Protein AF-A0A060HCT9-F1 (afdb_monomer_lite)

Radius of gyration: 10.57 Å; chains: 1; bounding box: 32×15×24 Å

Secondary structure (DSSP, 8-state):
--EEE-TTT--EEEHHHHHHT-EEETTTTEEEPB-TTT--B----B---

Sequence (49 aa):
MAKRFCEHCFYRGDESEFLAAADFCIECMSVHAHCPKCKSSFHSVHVVE

Structure (mmCIF, N/CA/C/O backbone):
data_AF-A0A060HCT9-F1
#
_entry.id   AF-A0A060HCT9-F1
#
loop_
_atom_site.group_PDB
_atom_site.id
_atom_site.type_symbol
_atom_site.label_atom_id
_atom_site.label_alt_id
_atom_site.label_comp_id
_atom_site.label_asym_id
_atom_site.label_entity_id
_atom_site.label_seq_id
_atom_site.pdbx_PDB_ins_code
_atom_site.Cartn_x
_atom_site.Cartn_y
_atom_site.Cartn_z
_atom_site.occupancy
_atom_site.B_iso_or_equiv
_atom_site.auth_seq_id
_atom_site.auth_comp_id
_atom_site.auth_asym_id
_atom_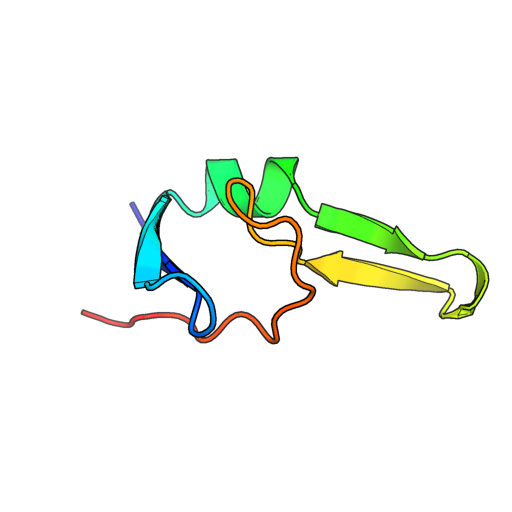site.auth_atom_id
_atom_site.pdbx_PDB_model_num
ATOM 1 N N . MET A 1 1 ? -17.453 3.346 -1.722 1.00 60.47 1 MET A N 1
ATOM 2 C CA . MET A 1 1 ? -16.040 3.240 -2.146 1.00 60.47 1 MET A CA 1
ATOM 3 C C . MET A 1 1 ? -15.452 2.035 -1.435 1.00 60.47 1 MET A C 1
ATOM 5 O O . MET A 1 1 ? -15.810 1.830 -0.280 1.00 60.47 1 MET A O 1
ATOM 9 N N . ALA A 1 2 ? -14.668 1.201 -2.122 1.00 70.06 2 ALA A N 1
ATOM 10 C CA . ALA A 1 2 ? -14.072 0.017 -1.507 1.00 70.06 2 ALA A CA 1
ATOM 11 C C . ALA A 1 2 ? -13.019 0.448 -0.474 1.00 70.06 2 ALA A C 1
ATOM 13 O O . ALA A 1 2 ? -12.163 1.283 -0.773 1.00 70.06 2 ALA A O 1
ATOM 14 N N . LYS A 1 3 ? -13.099 -0.102 0.740 1.00 78.50 3 LYS A N 1
ATOM 15 C CA . LYS A 1 3 ? -12.138 0.168 1.813 1.00 78.50 3 LYS A CA 1
ATOM 16 C C . LYS A 1 3 ? -11.106 -0.946 1.880 1.00 78.50 3 LYS A C 1
ATOM 18 O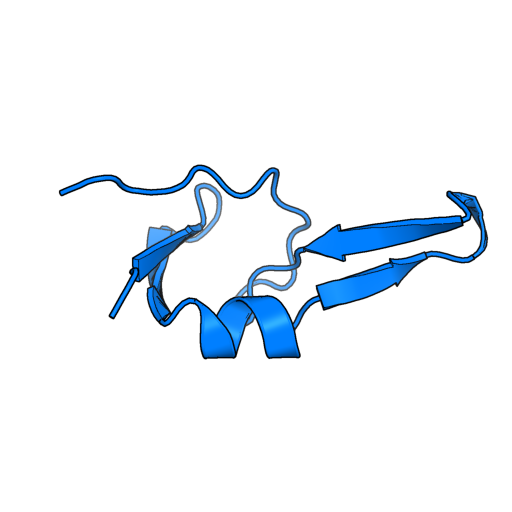 O . LYS A 1 3 ? -11.422 -2.117 1.666 1.00 78.50 3 LYS A O 1
ATOM 23 N N . ARG A 1 4 ? -9.871 -0.585 2.217 1.00 81.44 4 ARG A N 1
ATOM 24 C CA . ARG A 1 4 ? -8.777 -1.534 2.443 1.00 81.44 4 ARG A CA 1
ATOM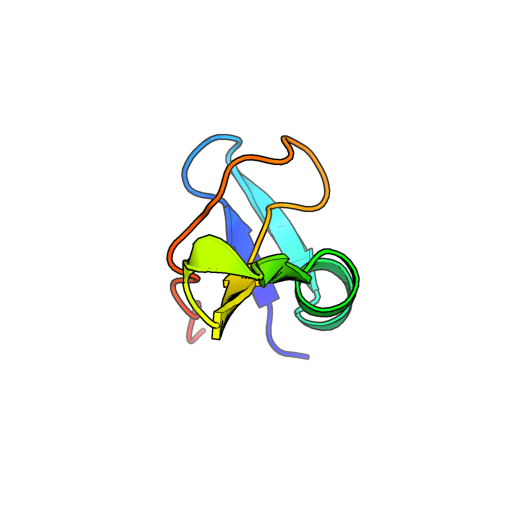 25 C C . ARG A 1 4 ? -8.251 -1.436 3.865 1.00 81.44 4 ARG A C 1
ATOM 27 O O . ARG A 1 4 ? -8.353 -0.404 4.532 1.00 81.44 4 ARG A O 1
ATOM 34 N N . PHE A 1 5 ? -7.696 -2.548 4.325 1.00 83.75 5 PHE A N 1
ATOM 35 C CA . PHE A 1 5 ? -7.200 -2.725 5.678 1.00 83.75 5 PHE A CA 1
ATOM 36 C C . PHE A 1 5 ? -5.749 -3.209 5.645 1.00 83.75 5 PHE A C 1
ATOM 38 O O . PHE A 1 5 ? -5.411 -4.133 4.909 1.00 83.75 5 PHE A O 1
ATOM 45 N N . CYS A 1 6 ? -4.894 -2.582 6.452 1.00 83.56 6 CYS A N 1
ATOM 46 C CA . CYS A 1 6 ? -3.532 -3.045 6.683 1.00 83.56 6 CYS A CA 1
ATOM 47 C C . CYS A 1 6 ? -3.478 -3.923 7.937 1.00 83.56 6 CYS A C 1
ATOM 49 O O . CYS A 1 6 ? -3.724 -3.436 9.037 1.00 83.56 6 CYS A O 1
ATOM 51 N N . GLU A 1 7 ? -3.069 -5.179 7.788 1.00 82.56 7 GLU A N 1
ATOM 52 C CA . GLU A 1 7 ? -2.942 -6.137 8.898 1.00 82.56 7 GLU A CA 1
ATOM 53 C C . GLU A 1 7 ? -1.813 -5.813 9.889 1.00 82.56 7 GLU A C 1
ATOM 55 O O . GLU A 1 7 ? -1.890 -6.185 11.054 1.00 82.56 7 GLU A O 1
ATOM 60 N N . HIS A 1 8 ? -0.790 -5.068 9.459 1.00 84.38 8 HIS A N 1
ATOM 61 C CA . HIS A 1 8 ? 0.361 -4.742 10.306 1.00 84.38 8 HIS A CA 1
ATOM 62 C C . HIS A 1 8 ? 0.110 -3.560 11.247 1.00 84.38 8 HIS A C 1
ATOM 64 O O . HIS A 1 8 ? 0.557 -3.573 12.390 1.00 84.38 8 HIS A O 1
ATOM 70 N N . CYS A 1 9 ? -0.558 -2.507 10.765 1.00 87.56 9 CYS A N 1
ATOM 71 C CA . CYS A 1 9 ? -0.778 -1.276 11.539 1.00 87.56 9 CYS A CA 1
ATOM 72 C C . CYS A 1 9 ? -2.255 -0.958 11.791 1.00 87.56 9 CYS A C 1
ATOM 74 O O . CYS A 1 9 ? -2.572 0.112 12.314 1.00 87.56 9 CYS A O 1
ATOM 76 N N . PHE A 1 10 ? -3.152 -1.863 11.394 1.00 85.25 10 PHE A N 1
ATOM 77 C CA . PHE A 1 10 ? -4.606 -1.754 11.525 1.00 85.25 10 PHE A CA 1
ATOM 78 C C . PHE A 1 10 ? -5.219 -0.511 10.867 1.00 85.25 10 PHE A C 1
ATOM 80 O O . PHE A 1 10 ? -6.367 -0.151 11.134 1.00 85.25 10 PHE A O 1
ATOM 87 N N . TYR A 1 11 ? -4.466 0.152 9.986 1.00 86.31 11 TYR A N 1
ATOM 88 C CA . TYR A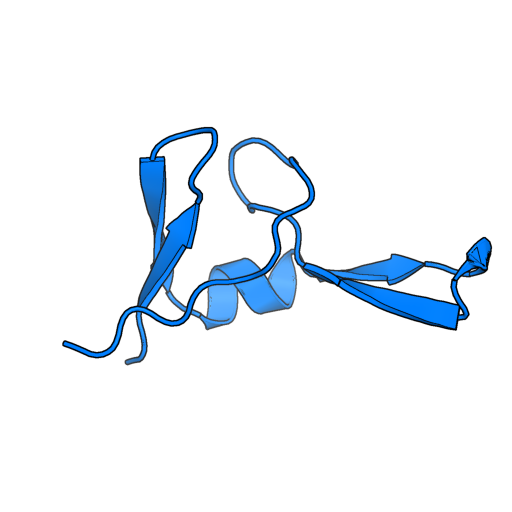 1 11 ? -4.947 1.308 9.251 1.00 86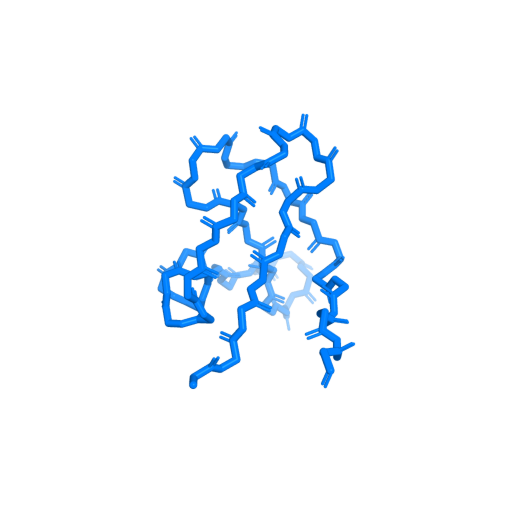.31 11 TYR A CA 1
ATOM 89 C C . TYR A 1 11 ? -6.047 0.898 8.270 1.00 86.31 11 TYR A C 1
ATOM 91 O O . TYR A 1 11 ? -5.901 -0.074 7.525 1.00 86.31 11 TYR A O 1
ATOM 99 N N . ARG A 1 12 ? -7.138 1.664 8.282 1.00 87.38 12 ARG A N 1
ATOM 100 C CA . ARG A 1 12 ? -8.270 1.549 7.365 1.00 87.38 12 ARG A CA 1
ATOM 101 C C . ARG A 1 12 ? -8.296 2.808 6.513 1.00 87.38 12 ARG A C 1
ATOM 103 O O . ARG A 1 12 ? -8.351 3.901 7.072 1.00 87.38 12 ARG A O 1
ATOM 110 N N . GLY A 1 13 ? -8.248 2.632 5.203 1.00 86.19 13 GLY A N 1
ATOM 111 C CA . GLY A 1 13 ? -8.223 3.728 4.238 1.00 86.19 13 GLY A CA 1
ATOM 112 C C . GLY A 1 13 ? -8.971 3.359 2.968 1.00 86.19 13 GLY A C 1
ATOM 113 O O . GLY A 1 13 ? -9.403 2.209 2.797 1.00 86.19 13 GLY A O 1
ATOM 114 N N . ASP A 1 14 ? -9.129 4.335 2.090 1.00 87.31 14 ASP A N 1
ATOM 115 C CA . ASP A 1 14 ? -9.771 4.126 0.798 1.00 87.31 14 ASP A CA 1
ATOM 116 C C . ASP A 1 14 ? -8.837 3.373 -0.153 1.00 87.31 14 ASP A C 1
ATOM 118 O O . ASP A 1 14 ? -7.614 3.509 -0.102 1.00 87.31 14 ASP A O 1
ATOM 122 N N . GLU A 1 15 ? -9.401 2.574 -1.061 1.00 83.94 15 GLU A N 1
ATOM 123 C CA . GLU A 1 15 ? -8.610 1.847 -2.059 1.00 83.94 15 GLU A CA 1
ATOM 124 C C . GLU A 1 15 ? -7.671 2.763 -2.864 1.00 83.94 15 GLU A C 1
ATOM 126 O O . GLU A 1 15 ? -6.536 2.376 -3.137 1.00 83.94 15 GLU A O 1
ATOM 131 N N . SER A 1 16 ? -8.095 3.990 -3.180 1.00 86.75 16 SER A N 1
ATOM 132 C CA . SER A 1 16 ? -7.271 4.980 -3.882 1.00 86.75 16 SER A CA 1
ATOM 133 C C . SER A 1 16 ? -5.985 5.332 -3.129 1.00 86.75 16 SER A C 1
ATOM 135 O O . SER A 1 16 ? -4.941 5.478 -3.761 1.00 86.75 16 SER A O 1
ATOM 137 N N . GLU A 1 17 ? -6.022 5.419 -1.796 1.00 86.31 17 GLU A N 1
ATOM 138 C CA . GLU A 1 17 ? -4.840 5.711 -0.972 1.00 86.31 17 GLU A CA 1
ATOM 139 C C . GLU A 1 17 ? -3.829 4.562 -1.013 1.00 86.31 17 GLU A C 1
ATOM 141 O O . GLU A 1 17 ? -2.618 4.780 -1.035 1.00 86.31 17 GLU A O 1
ATOM 146 N N . PHE A 1 18 ? -4.323 3.325 -1.052 1.00 83.25 18 PHE A N 1
ATOM 147 C CA . PHE A 1 18 ? -3.479 2.139 -1.150 1.00 83.25 18 PHE A CA 1
ATOM 148 C C . PHE A 1 18 ? -2.925 1.927 -2.561 1.00 83.25 18 PHE A C 1
ATOM 150 O O . PHE A 1 18 ? -1.778 1.512 -2.695 1.00 83.25 18 PHE A O 1
ATOM 157 N N . LEU A 1 19 ? -3.700 2.236 -3.605 1.00 82.75 19 LEU A N 1
ATOM 158 C CA . LEU A 1 19 ? -3.225 2.204 -4.991 1.00 82.75 19 LEU A CA 1
ATOM 159 C C . LEU A 1 19 ? -2.161 3.276 -5.246 1.00 82.75 19 LEU A C 1
ATOM 161 O O . LEU A 1 19 ? -1.163 2.991 -5.895 1.00 82.75 19 LEU A O 1
ATOM 165 N N . ALA A 1 20 ? -2.331 4.479 -4.690 1.00 85.69 20 ALA A N 1
ATOM 166 C CA . ALA A 1 20 ? -1.328 5.542 -4.775 1.00 85.69 20 ALA A CA 1
ATOM 167 C C . ALA A 1 20 ? -0.024 5.200 -4.030 1.00 85.69 20 ALA A C 1
ATOM 169 O O . ALA A 1 20 ? 1.022 5.770 -4.325 1.00 85.69 20 ALA A O 1
ATOM 170 N N . ALA A 1 21 ? -0.090 4.288 -3.056 1.00 84.31 21 ALA A N 1
ATOM 171 C CA . ALA A 1 21 ? 1.067 3.780 -2.329 1.00 84.31 21 ALA A CA 1
ATOM 172 C C . ALA A 1 21 ? 1.647 2.485 -2.927 1.00 84.31 21 ALA A C 1
ATOM 174 O O . ALA A 1 21 ? 2.627 1.971 -2.390 1.00 84.31 21 ALA A O 1
ATOM 175 N N . ALA A 1 22 ? 1.051 1.937 -3.990 1.00 83.25 22 ALA A N 1
ATOM 176 C CA . ALA A 1 22 ? 1.599 0.782 -4.684 1.00 83.25 22 ALA A CA 1
ATOM 177 C C . ALA A 1 22 ? 2.811 1.197 -5.527 1.00 83.25 22 ALA A C 1
ATOM 179 O O . ALA A 1 22 ? 2.797 2.258 -6.150 1.00 83.25 22 ALA A O 1
ATOM 180 N N . ASP A 1 23 ? 3.842 0.356 -5.552 1.00 81.50 23 ASP A N 1
ATOM 181 C CA . ASP A 1 23 ? 5.078 0.628 -6.283 1.00 81.50 23 ASP A CA 1
ATOM 182 C C . ASP A 1 23 ? 5.452 -0.546 -7.190 1.00 81.50 23 ASP A C 1
ATOM 184 O O . ASP A 1 23 ? 5.150 -1.707 -6.894 1.00 81.50 23 ASP A O 1
ATOM 188 N N . PHE A 1 24 ? 6.085 -0.250 -8.324 1.00 80.50 24 PHE A N 1
ATOM 189 C CA . PHE A 1 24 ? 6.535 -1.284 -9.250 1.00 80.50 24 PHE A CA 1
ATOM 190 C C . PHE A 1 24 ? 7.917 -1.786 -8.835 1.00 80.50 24 PHE A C 1
ATOM 192 O O . PHE A 1 24 ? 8.916 -1.074 -8.928 1.00 80.50 24 PHE A O 1
ATOM 199 N N . CYS A 1 25 ? 7.991 -3.045 -8.413 1.00 77.69 25 CYS A N 1
ATOM 200 C CA . CYS A 1 25 ? 9.248 -3.683 -8.064 1.00 77.69 25 CYS A CA 1
ATOM 201 C C . CYS A 1 25 ? 9.924 -4.231 -9.326 1.00 77.69 25 CYS A C 1
ATOM 203 O O . CYS A 1 25 ? 9.415 -5.160 -9.955 1.00 77.69 25 CYS A O 1
ATOM 205 N N . ILE A 1 26 ? 11.094 -3.688 -9.676 1.00 76.81 26 ILE A N 1
ATOM 206 C CA . ILE A 1 26 ? 11.873 -4.124 -10.848 1.00 76.81 26 ILE A CA 1
ATOM 207 C C . ILE A 1 26 ? 12.367 -5.568 -10.685 1.00 76.81 26 ILE A C 1
ATOM 209 O O . ILE A 1 26 ? 12.346 -6.324 -11.651 1.00 76.81 26 ILE A O 1
ATOM 213 N N . GLU A 1 27 ? 12.759 -5.976 -9.475 1.00 77.19 27 GLU A N 1
ATOM 214 C CA . GLU A 1 27 ? 13.255 -7.336 -9.211 1.00 77.19 27 GLU A CA 1
ATOM 215 C C . GLU A 1 27 ? 12.166 -8.397 -9.411 1.00 77.19 27 GLU A C 1
ATOM 217 O O . GLU A 1 27 ? 12.424 -9.459 -9.972 1.00 77.19 27 GLU A O 1
ATOM 222 N N . CYS A 1 28 ? 10.934 -8.096 -8.996 1.00 79.81 28 CYS A N 1
ATOM 223 C CA . CYS A 1 28 ? 9.790 -8.991 -9.168 1.00 79.81 28 CYS A CA 1
ATOM 224 C C . CYS A 1 28 ? 9.055 -8.782 -10.501 1.00 79.81 28 CYS A C 1
ATOM 226 O O . CYS A 1 28 ? 8.165 -9.567 -10.826 1.00 79.81 28 CYS A O 1
ATOM 228 N N . MET A 1 29 ? 9.389 -7.720 -11.245 1.00 82.75 29 MET A N 1
ATOM 229 C CA . MET A 1 29 ? 8.638 -7.211 -12.400 1.00 82.75 29 MET A CA 1
ATOM 230 C C . MET A 1 29 ? 7.122 -7.139 -12.144 1.00 82.75 29 MET A C 1
ATOM 232 O O . MET A 1 29 ? 6.311 -7.491 -13.003 1.00 82.75 29 MET A O 1
ATOM 236 N N . SER A 1 30 ? 6.734 -6.716 -10.940 1.00 80.12 30 SER A N 1
ATOM 237 C CA . SER A 1 30 ? 5.348 -6.741 -10.468 1.00 80.12 30 SER A CA 1
ATOM 238 C C . SER A 1 30 ? 5.039 -5.532 -9.589 1.00 80.12 30 SER A C 1
ATOM 240 O O . SER A 1 30 ? 5.936 -4.933 -8.995 1.00 80.12 30 SER A O 1
ATOM 242 N N . VAL A 1 31 ? 3.759 -5.170 -9.496 1.00 79.50 31 VAL A N 1
ATOM 243 C CA . VAL A 1 31 ? 3.287 -4.100 -8.609 1.00 79.50 31 VAL A CA 1
ATOM 244 C C . VAL A 1 31 ? 3.091 -4.663 -7.205 1.00 79.50 31 VAL A C 1
ATOM 246 O O . VAL A 1 31 ? 2.320 -5.602 -7.004 1.00 79.50 31 VAL A O 1
ATOM 249 N N . HIS A 1 32 ? 3.763 -4.069 -6.224 1.00 77.06 32 HIS A N 1
ATOM 250 C CA . HIS A 1 32 ? 3.594 -4.385 -4.812 1.00 77.06 32 HIS A CA 1
ATOM 251 C C . HIS A 1 32 ? 2.733 -3.318 -4.143 1.00 77.06 32 HIS A C 1
ATOM 253 O O . HIS A 1 32 ? 2.995 -2.121 -4.243 1.00 77.06 32 HIS A O 1
ATOM 259 N N . ALA A 1 33 ? 1.687 -3.751 -3.443 1.00 76.94 33 ALA A N 1
ATOM 260 C CA . ALA A 1 33 ? 0.884 -2.853 -2.632 1.00 76.94 33 ALA A CA 1
ATOM 261 C C . ALA A 1 33 ? 1.588 -2.600 -1.287 1.00 76.94 33 ALA A C 1
ATOM 263 O O . ALA A 1 33 ? 1.913 -3.542 -0.557 1.00 76.94 33 ALA A O 1
ATOM 264 N N . HIS A 1 34 ? 1.777 -1.326 -0.933 1.00 84.44 34 HIS A N 1
ATOM 265 C CA . HIS A 1 34 ? 2.305 -0.917 0.370 1.00 84.44 34 HIS A CA 1
ATOM 266 C C . HIS A 1 34 ? 1.262 -0.145 1.166 1.00 84.44 34 HIS A C 1
ATOM 268 O O . HIS A 1 34 ? 0.468 0.624 0.620 1.00 84.44 34 HIS A O 1
ATOM 274 N N . CYS A 1 35 ? 1.234 -0.351 2.481 1.00 86.25 35 CYS A N 1
ATOM 275 C CA . CYS A 1 35 ? 0.360 0.450 3.322 1.00 86.25 35 CYS A CA 1
ATOM 276 C C . CYS A 1 35 ? 0.808 1.922 3.256 1.00 86.25 35 CYS A C 1
ATOM 278 O O . CYS A 1 35 ? 1.976 2.201 3.546 1.00 86.25 35 CYS A O 1
ATOM 280 N N . PRO A 1 36 ? -0.085 2.890 2.975 1.00 86.81 36 PRO A N 1
ATOM 281 C CA . PRO A 1 36 ? 0.296 4.299 2.896 1.00 86.81 36 PRO A CA 1
ATOM 282 C C . PRO A 1 36 ? 0.867 4.824 4.222 1.00 86.81 36 PRO A C 1
ATOM 284 O O . PRO A 1 36 ? 1.724 5.711 4.195 1.00 86.81 36 PRO A O 1
ATOM 287 N N . LYS A 1 37 ? 0.454 4.232 5.355 1.00 88.81 37 LYS A N 1
ATOM 288 C CA . LYS A 1 37 ? 0.834 4.636 6.714 1.00 88.81 37 LYS A CA 1
ATOM 289 C C . LYS A 1 37 ? 2.130 3.998 7.221 1.00 88.81 37 LYS A C 1
ATOM 291 O O . LYS A 1 37 ? 3.037 4.724 7.604 1.00 88.81 37 LYS A O 1
ATOM 296 N N . CYS A 1 38 ? 2.223 2.666 7.261 1.00 88.81 38 CYS A N 1
ATOM 297 C CA . CYS A 1 38 ? 3.398 1.980 7.825 1.00 88.81 38 CYS A CA 1
ATOM 298 C C . CYS A 1 38 ? 4.416 1.511 6.778 1.00 88.81 38 CYS A C 1
ATOM 300 O O . CYS A 1 38 ? 5.439 0.951 7.157 1.00 88.81 38 CYS A O 1
ATOM 302 N N . LYS A 1 39 ? 4.129 1.695 5.480 1.00 85.31 39 LYS A N 1
ATOM 303 C CA . LYS A 1 39 ? 4.956 1.264 4.336 1.00 85.31 39 LYS A CA 1
ATOM 304 C C . LYS A 1 39 ? 5.237 -0.242 4.248 1.00 85.31 39 LYS A C 1
ATOM 306 O O . LYS A 1 39 ? 5.891 -0.678 3.308 1.00 85.31 39 LYS A O 1
ATOM 311 N N . SER A 1 40 ? 4.687 -1.045 5.161 1.00 82.25 40 SER A N 1
ATOM 312 C CA . SER A 1 40 ? 4.762 -2.501 5.074 1.00 82.25 40 SER A CA 1
ATOM 313 C C . SER A 1 40 ? 4.117 -2.974 3.779 1.00 82.25 40 SER A C 1
ATOM 315 O O . SER A 1 40 ? 3.005 -2.546 3.443 1.00 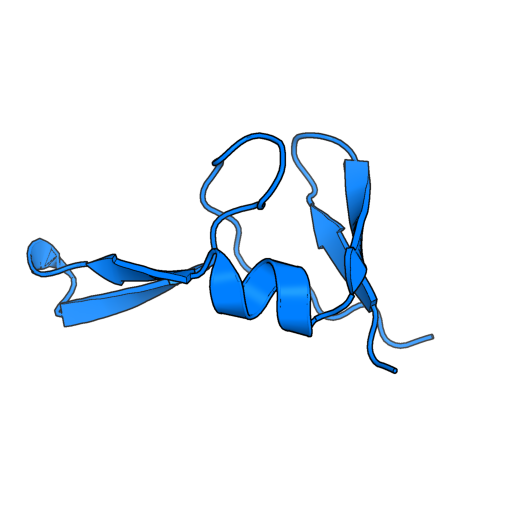82.25 40 SER A O 1
ATOM 317 N N . SER A 1 41 ? 4.816 -3.858 3.071 1.00 75.19 41 SER A N 1
ATOM 318 C CA . SER A 1 41 ? 4.242 -4.665 1.998 1.00 75.19 41 SER A CA 1
ATOM 319 C C . SER A 1 41 ? 3.081 -5.467 2.577 1.00 75.19 41 SER A C 1
ATOM 321 O O . SER A 1 41 ? 3.199 -5.997 3.684 1.00 75.19 41 SER A O 1
ATOM 323 N N . PHE A 1 42 ? 1.957 -5.529 1.875 1.00 67.94 42 PHE A N 1
ATOM 324 C CA . PHE A 1 42 ? 0.815 -6.321 2.321 1.00 67.94 42 PHE A CA 1
ATOM 325 C C . PHE A 1 42 ? 0.167 -7.016 1.126 1.00 67.94 42 PHE A C 1
ATOM 327 O O . PHE A 1 42 ? 0.054 -6.442 0.042 1.00 67.94 42 PHE A O 1
ATOM 334 N N . HIS A 1 43 ? -0.287 -8.254 1.324 1.00 58.47 43 HIS A N 1
ATOM 335 C CA . HIS A 1 43 ? -1.212 -8.877 0.386 1.00 58.47 43 HIS A CA 1
ATOM 336 C C . HIS A 1 43 ? -2.572 -8.254 0.672 1.00 58.47 43 HIS A C 1
ATOM 338 O O . HIS A 1 43 ? -3.183 -8.537 1.698 1.00 58.47 43 HIS A O 1
ATOM 344 N N . SER A 1 44 ? -3.010 -7.315 -0.163 1.00 52.09 44 SER A N 1
ATOM 345 C CA . SER A 1 44 ? -4.239 -6.572 0.098 1.00 52.09 44 SER A CA 1
ATOM 346 C C . SER A 1 44 ? -5.441 -7.502 0.205 1.00 52.09 44 SER A C 1
ATOM 348 O O . SER A 1 44 ? -5.972 -7.949 -0.809 1.00 52.09 44 SER A O 1
ATOM 350 N N . VAL A 1 45 ? -5.892 -7.769 1.430 1.00 51.94 45 VAL A N 1
ATOM 351 C CA . VAL A 1 45 ? -7.162 -8.446 1.677 1.00 51.94 45 VAL A CA 1
ATOM 352 C C . VAL A 1 45 ? -8.259 -7.419 1.423 1.00 51.94 45 VAL A C 1
ATOM 354 O O . VAL A 1 45 ? -8.353 -6.399 2.110 1.00 51.94 45 VAL A O 1
ATOM 357 N N . HIS A 1 46 ? -9.051 -7.648 0.378 1.00 55.22 46 HIS A N 1
ATOM 358 C CA . HIS A 1 46 ? -10.246 -6.856 0.113 1.00 55.22 46 HIS A CA 1
ATOM 359 C C . HIS A 1 46 ? -11.231 -7.080 1.264 1.00 55.22 46 HIS A C 1
ATOM 361 O O . HIS A 1 46 ? -11.632 -8.215 1.521 1.00 55.22 46 HIS A O 1
ATOM 367 N N . VAL A 1 47 ? -11.619 -6.010 1.959 1.00 51.28 47 VAL A N 1
ATOM 368 C CA . VAL A 1 47 ? -12.714 -6.083 2.928 1.00 51.28 47 VAL A CA 1
ATOM 369 C C . VAL A 1 47 ? -14.000 -5.943 2.125 1.00 51.28 47 VAL A C 1
ATOM 371 O O . VAL A 1 47 ? -14.344 -4.851 1.677 1.00 51.28 47 VAL A O 1
ATOM 374 N N . VAL A 1 48 ? -14.661 -7.068 1.869 1.00 50.94 48 VAL A N 1
ATOM 375 C CA . VAL A 1 48 ? -16.032 -7.071 1.355 1.00 50.94 48 VAL A CA 1
ATOM 376 C C . VAL A 1 48 ? -16.930 -6.837 2.572 1.00 50.94 48 VAL A C 1
ATOM 378 O O . VAL A 1 48 ? -17.002 -7.708 3.436 1.00 50.94 48 VAL A O 1
ATOM 381 N N . GLU A 1 49 ? -17.506 -5.637 2.690 1.00 46.75 49 GLU A N 1
ATOM 382 C CA . GLU A 1 49 ? -18.624 -5.369 3.615 1.00 46.75 49 GLU A CA 1
ATOM 383 C C . GLU A 1 49 ? -19.937 -5.877 3.012 1.00 46.75 49 GLU A C 1
ATOM 385 O O . GLU A 1 49 ? -20.154 -5.642 1.798 1.00 46.75 49 GLU A O 1
#

Foldseek 3Di:
DFWWADPPPRDIDDPVLQVVLWDQDPVVNDIFTADNPPRDTDPIDGPDD

Organism: NCBI:txid926571

pLDDT: mean 77.62, std 11.64, range [46.75, 88.81]